Protein AF-A0A165H8V0-F1 (afdb_monomer_lite)

Secondary structure (DSSP, 8-state):
--------------HHHHHHHHHHHT-HHHHHHHHHHHHHH--TTTHHHHHTSHHHHH-HHHHHHHHHHHHHH--SHHHHHHHHHHHHHHTTT--TTHHHHHHHHHHHHHHTTSS------------

Structure (mmCIF, N/CA/C/O backbone):
data_AF-A0A165H8V0-F1
#
_entry.id   AF-A0A165H8V0-F1
#
loop_
_atom_site.group_PDB
_atom_site.id
_atom_site.type_symbol
_atom_site.label_atom_id
_atom_site.label_alt_id
_atom_site.label_comp_id
_atom_site.label_asym_id
_atom_site.label_entity_id
_atom_site.label_seq_id
_atom_site.pdbx_PDB_ins_code
_atom_site.Cartn_x
_atom_site.Cartn_y
_atom_site.Cartn_z
_atom_site.occupancy
_atom_site.B_iso_or_equiv
_atom_site.auth_seq_id
_atom_site.auth_comp_id
_atom_site.auth_asym_id
_atom_site.auth_atom_id
_atom_site.pdbx_PDB_model_num
ATOM 1 N N . MET A 1 1 ? 4.768 -32.114 42.142 1.00 37.78 1 MET A N 1
ATOM 2 C CA . MET A 1 1 ? 5.353 -32.373 40.809 1.00 37.78 1 MET A CA 1
ATOM 3 C C . MET A 1 1 ? 4.819 -31.286 39.890 1.00 37.78 1 MET A C 1
ATOM 5 O O . MET A 1 1 ? 3.611 -31.202 39.736 1.00 37.78 1 MET A O 1
ATOM 9 N N . HIS A 1 2 ? 5.678 -30.368 39.440 1.00 45.75 2 HIS A N 1
ATOM 10 C CA . HIS A 1 2 ? 5.285 -29.205 38.638 1.00 45.75 2 HIS A CA 1
ATOM 11 C C . HIS A 1 2 ? 4.976 -29.635 37.199 1.00 45.75 2 HIS A C 1
ATOM 13 O O . HIS A 1 2 ? 5.872 -30.101 36.500 1.00 45.75 2 HIS A O 1
ATOM 19 N N . GLU A 1 3 ? 3.730 -29.467 36.752 1.00 48.88 3 GLU A N 1
ATOM 20 C CA . GLU A 1 3 ? 3.404 -29.537 35.327 1.00 48.88 3 GLU A CA 1
ATOM 21 C C . GLU A 1 3 ? 3.898 -28.262 34.632 1.00 48.88 3 GLU A C 1
ATOM 23 O O . GLU A 1 3 ? 3.448 -27.152 34.917 1.00 48.88 3 GLU A O 1
ATOM 28 N N . GLY A 1 4 ? 4.877 -28.422 33.741 1.00 53.31 4 GLY A N 1
ATOM 29 C CA . GLY A 1 4 ? 5.404 -27.348 32.908 1.00 53.31 4 GLY A CA 1
ATOM 30 C C . GLY A 1 4 ? 4.411 -26.964 31.812 1.00 53.31 4 GLY A C 1
ATOM 31 O O . GLY A 1 4 ? 4.075 -27.779 30.954 1.00 53.31 4 GLY A O 1
ATOM 32 N N . CYS A 1 5 ? 3.972 -25.706 31.821 1.00 53.56 5 CYS A N 1
ATOM 33 C CA . CYS A 1 5 ? 3.183 -25.107 30.749 1.00 53.56 5 CYS A CA 1
ATOM 34 C C . CYS A 1 5 ? 3.993 -25.145 29.441 1.00 53.56 5 CYS A C 1
ATOM 36 O O . CYS A 1 5 ? 5.051 -24.521 29.334 1.00 53.56 5 CYS A O 1
ATOM 38 N N . LYS A 1 6 ? 3.528 -25.916 28.450 1.00 64.50 6 LYS A N 1
ATOM 39 C CA . LYS A 1 6 ? 4.166 -25.975 27.129 1.00 64.50 6 LYS A CA 1
ATOM 40 C C . LYS A 1 6 ? 4.072 -24.597 26.457 1.00 64.50 6 LYS A C 1
ATOM 42 O O . LYS A 1 6 ? 3.014 -23.972 26.533 1.00 64.50 6 LYS A O 1
ATOM 47 N N . PRO A 1 7 ? 5.127 -24.120 25.774 1.00 63.00 7 PRO A N 1
ATOM 48 C CA . PRO A 1 7 ? 5.098 -22.820 25.117 1.00 63.00 7 PRO A CA 1
ATOM 49 C C . PRO A 1 7 ? 4.000 -22.799 24.049 1.00 63.00 7 PRO A C 1
ATOM 51 O O . PRO A 1 7 ? 4.010 -23.588 23.102 1.00 63.00 7 PRO A O 1
ATOM 54 N N . HIS A 1 8 ? 3.034 -21.898 24.223 1.00 66.69 8 HIS A N 1
ATOM 55 C CA . HIS A 1 8 ? 1.953 -21.690 23.273 1.00 66.69 8 HIS A CA 1
ATOM 56 C C . HIS A 1 8 ? 2.543 -21.092 21.992 1.00 66.69 8 HIS A C 1
ATOM 58 O O . HIS A 1 8 ? 2.986 -19.943 21.980 1.00 66.69 8 HIS A O 1
ATOM 64 N N . LYS A 1 9 ? 2.568 -21.869 20.903 1.00 64.44 9 LYS A N 1
ATOM 65 C CA . LYS A 1 9 ? 2.977 -21.380 19.583 1.00 64.44 9 LYS A CA 1
ATOM 66 C C . LYS A 1 9 ? 2.003 -20.273 19.183 1.00 64.44 9 LYS A C 1
ATOM 68 O O . LYS A 1 9 ? 0.834 -20.540 18.912 1.00 64.44 9 LYS A O 1
ATOM 73 N N . THR A 1 10 ? 2.446 -19.021 19.226 1.00 62.50 10 THR A N 1
ATOM 74 C CA . THR A 1 10 ? 1.620 -17.889 18.811 1.00 62.50 10 THR A CA 1
ATOM 75 C C . THR A 1 10 ? 1.360 -18.022 17.315 1.00 62.50 10 THR A C 1
ATOM 77 O O . THR A 1 10 ? 2.282 -18.061 16.502 1.00 62.50 10 THR A O 1
ATOM 80 N N . VAL A 1 11 ? 0.090 -18.163 16.938 1.00 63.91 11 VAL A N 1
ATOM 81 C CA . VAL A 1 11 ? -0.310 -18.099 15.533 1.00 63.91 11 VAL A CA 1
ATOM 82 C C . VAL A 1 11 ? -0.149 -16.640 15.121 1.00 63.91 11 VAL A C 1
ATOM 84 O O . VAL A 1 11 ? -0.949 -15.790 15.513 1.00 63.91 11 VAL A O 1
ATOM 87 N N . SER A 1 12 ? 0.926 -16.319 14.401 1.00 70.88 12 SER A N 1
ATOM 88 C CA . SER A 1 12 ? 1.122 -14.969 13.885 1.00 70.88 12 SER A CA 1
ATOM 89 C C . SER A 1 12 ? 0.065 -14.700 12.817 1.00 70.88 12 SER A C 1
ATOM 91 O O . SER A 1 12 ? 0.032 -15.318 11.754 1.00 70.88 12 SER A O 1
ATOM 93 N N . CYS A 1 13 ? -0.853 -13.787 13.116 1.00 80.88 13 CYS A N 1
ATOM 94 C CA . CYS A 1 13 ? -1.774 -13.284 12.110 1.00 80.88 13 CYS A CA 1
ATOM 95 C C . CYS A 1 13 ? -1.004 -12.396 11.123 1.00 80.88 13 CYS A C 1
ATOM 97 O O . CYS A 1 13 ? -0.100 -11.662 11.525 1.00 80.88 13 CYS A O 1
ATOM 99 N N . SER A 1 14 ? -1.363 -12.440 9.835 1.00 90.88 14 SER A N 1
ATOM 100 C CA . SER A 1 14 ? -0.723 -11.564 8.847 1.00 90.88 14 SER A CA 1
ATOM 101 C C . SER A 1 14 ? -1.003 -10.081 9.165 1.00 90.88 14 SER A C 1
ATOM 103 O O . SER A 1 14 ? -2.101 -9.763 9.642 1.00 90.88 14 SER A O 1
ATOM 105 N N . PRO A 1 15 ? -0.074 -9.153 8.863 1.00 94.25 15 PRO A N 1
ATOM 106 C CA . PRO A 1 15 ? -0.290 -7.717 9.055 1.00 94.25 15 PRO A CA 1
ATOM 107 C C . PRO A 1 15 ? -1.540 -7.208 8.333 1.00 94.25 15 PRO A C 1
ATOM 109 O O . PRO A 1 15 ? -2.314 -6.441 8.897 1.00 94.25 15 PRO A O 1
ATOM 112 N N . LYS A 1 16 ? -1.797 -7.713 7.119 1.00 95.25 16 LYS A N 1
ATOM 113 C CA . LYS A 1 16 ? -2.997 -7.393 6.337 1.00 95.25 16 LYS A CA 1
ATOM 114 C C . LYS A 1 16 ? -4.269 -7.826 7.068 1.00 95.25 16 LYS A C 1
ATOM 116 O O . LYS A 1 16 ? -5.220 -7.057 7.154 1.00 95.25 16 LYS A O 1
ATOM 121 N N . SER A 1 17 ? -4.287 -9.024 7.658 1.00 95.31 17 SER A N 1
ATOM 122 C CA . SER A 1 17 ? -5.423 -9.497 8.464 1.00 95.31 17 SER A CA 1
ATOM 123 C C . SER A 1 17 ? -5.674 -8.604 9.682 1.00 95.31 17 SER A C 1
ATOM 125 O O . SER A 1 17 ? -6.826 -8.288 9.972 1.00 95.31 17 SER A O 1
ATOM 127 N N . MET A 1 18 ? -4.612 -8.169 10.369 1.00 96.19 18 MET A N 1
ATOM 128 C CA . MET A 1 18 ? -4.727 -7.259 11.515 1.00 96.19 18 MET A CA 1
ATOM 129 C C . MET A 1 18 ? -5.195 -5.863 11.099 1.00 96.19 18 MET A C 1
ATOM 131 O O . MET A 1 18 ? -6.042 -5.294 11.779 1.00 96.19 18 MET A O 1
ATOM 135 N N . TYR A 1 19 ? -4.732 -5.346 9.958 1.00 97.38 19 TYR A N 1
ATOM 136 C CA . TYR A 1 19 ? -5.196 -4.067 9.415 1.00 97.38 19 TYR A CA 1
ATOM 137 C C . TYR A 1 19 ? -6.694 -4.112 9.085 1.00 97.38 19 TYR A C 1
ATOM 139 O O . TYR A 1 19 ? -7.449 -3.244 9.513 1.00 97.38 19 TYR A O 1
ATOM 147 N N . ARG A 1 20 ? -7.159 -5.175 8.407 1.00 96.81 20 ARG A N 1
ATOM 148 C CA . ARG A 1 20 ? -8.591 -5.385 8.110 1.00 96.81 20 ARG A CA 1
ATOM 149 C C . ARG A 1 20 ? -9.440 -5.436 9.373 1.00 96.81 20 ARG A C 1
ATOM 151 O O . ARG A 1 20 ? -10.534 -4.878 9.401 1.00 96.81 20 ARG A O 1
ATOM 158 N N . LEU A 1 21 ? -8.956 -6.152 10.390 1.00 96.50 21 LEU A N 1
ATOM 159 C CA . LEU A 1 21 ? -9.625 -6.255 11.682 1.00 96.50 21 LEU A CA 1
ATOM 160 C C . LEU A 1 21 ? -9.730 -4.872 12.329 1.00 96.50 21 LEU A C 1
ATOM 162 O O . LEU A 1 21 ? -10.818 -4.452 12.709 1.00 96.50 21 LEU A O 1
ATOM 166 N N . ALA A 1 22 ? -8.613 -4.157 12.409 1.00 97.19 22 ALA A N 1
ATOM 167 C CA . ALA A 1 22 ? -8.555 -2.851 13.034 1.00 97.19 22 ALA A CA 1
ATOM 168 C C . ALA A 1 22 ? -9.462 -1.830 12.341 1.00 97.19 22 ALA A C 1
ATOM 170 O O . ALA A 1 22 ? -10.199 -1.126 13.023 1.00 97.19 22 ALA A O 1
ATOM 171 N N . GLU A 1 23 ? -9.478 -1.811 11.006 1.00 96.62 23 GLU A N 1
ATOM 172 C CA . GLU A 1 23 ? -10.370 -0.948 10.228 1.00 96.62 23 GLU A CA 1
ATOM 173 C C . GLU A 1 23 ? -11.843 -1.273 10.493 1.00 96.62 23 GLU A C 1
ATOM 175 O O . GLU A 1 23 ? -12.646 -0.380 10.746 1.00 96.62 23 GLU A O 1
ATOM 180 N N . LYS A 1 24 ? -12.200 -2.563 10.509 1.00 96.81 24 LYS A N 1
ATOM 181 C CA . LYS A 1 24 ? -13.585 -3.003 10.723 1.00 96.81 24 LYS A CA 1
ATOM 182 C C . LYS A 1 24 ? -14.129 -2.623 12.104 1.00 96.81 24 LYS A C 1
ATOM 184 O O . LYS A 1 24 ? -15.328 -2.394 12.231 1.00 96.81 24 LYS A O 1
ATOM 189 N N . TYR A 1 25 ? -13.273 -2.596 13.123 1.00 97.62 25 TYR A N 1
ATOM 190 C CA . TYR A 1 25 ? -13.662 -2.331 14.512 1.00 97.62 25 TYR A CA 1
ATOM 191 C C . TYR A 1 25 ? -13.237 -0.944 15.021 1.00 97.62 25 TYR A C 1
ATOM 193 O O . TYR A 1 25 ? -13.416 -0.657 16.201 1.00 97.62 25 TYR A O 1
ATOM 201 N N . GLY A 1 26 ? -12.679 -0.080 14.165 1.00 96.44 26 GLY A N 1
ATOM 202 C CA . GLY A 1 26 ? -12.249 1.268 14.554 1.00 96.44 26 GLY A CA 1
ATOM 203 C C . GLY A 1 26 ? -11.073 1.300 15.540 1.00 96.44 26 GLY A C 1
ATOM 204 O O . GLY A 1 26 ? -10.946 2.235 16.327 1.00 96.44 26 GLY A O 1
ATOM 205 N N . LEU A 1 27 ? -10.205 0.285 15.527 1.00 97.88 27 LEU A N 1
ATOM 206 C CA . LEU A 1 27 ? -9.070 0.161 16.449 1.00 97.88 27 LEU A CA 1
ATOM 207 C C . LEU A 1 27 ? -7.850 0.922 15.911 1.00 97.88 27 LEU A C 1
ATOM 209 O O . LEU A 1 27 ? -6.945 0.328 15.325 1.00 97.88 27 LEU A O 1
ATOM 213 N N . ALA A 1 28 ? -7.822 2.242 16.102 1.00 97.12 28 ALA A N 1
ATOM 214 C CA . ALA A 1 28 ? -6.825 3.129 15.492 1.00 97.12 28 ALA A CA 1
ATOM 215 C C . ALA A 1 28 ? -5.363 2.729 15.777 1.00 97.12 28 ALA A C 1
ATOM 217 O O . ALA A 1 28 ? -4.550 2.672 14.854 1.00 97.12 28 ALA A O 1
ATOM 218 N N . GLU A 1 29 ? -5.027 2.392 17.024 1.00 97.31 29 GLU A N 1
ATOM 219 C CA . GLU A 1 29 ? -3.659 1.998 17.397 1.00 97.31 29 GLU A CA 1
ATOM 220 C C . GLU A 1 29 ? -3.225 0.700 16.706 1.00 97.31 29 GLU A C 1
ATOM 222 O O . GLU A 1 29 ? -2.129 0.616 16.149 1.00 97.31 29 GLU A O 1
ATOM 227 N N . LEU A 1 30 ? -4.112 -0.300 16.673 1.00 96.56 30 LEU A N 1
ATOM 228 C CA . LEU A 1 30 ? -3.845 -1.568 15.997 1.00 96.56 30 LEU A CA 1
ATOM 229 C C . LEU A 1 30 ? -3.714 -1.372 14.484 1.00 96.56 30 LEU A C 1
ATOM 231 O O . LEU A 1 30 ? -2.852 -1.987 13.858 1.00 96.56 30 LEU A O 1
ATOM 235 N N . LYS A 1 31 ? -4.542 -0.497 13.904 1.00 97.38 31 LYS A N 1
ATOM 236 C CA . LYS A 1 31 ? -4.489 -0.148 12.483 1.00 97.38 31 LYS A CA 1
ATOM 237 C C . LYS A 1 31 ? -3.127 0.442 12.130 1.00 97.38 31 LYS A C 1
ATOM 239 O O . LYS A 1 31 ? -2.496 -0.022 11.183 1.00 97.38 31 LYS A O 1
ATOM 244 N N . GLN A 1 32 ? -2.642 1.392 12.929 1.00 97.56 32 GLN A N 1
ATOM 245 C CA . GLN A 1 32 ? -1.327 2.005 12.741 1.00 97.56 32 GLN A CA 1
ATOM 246 C C . GLN A 1 32 ? -0.184 1.003 12.942 1.00 97.56 32 GLN A C 1
ATOM 248 O O . GLN A 1 32 ? 0.746 0.961 12.138 1.00 97.56 32 GLN A O 1
ATOM 253 N N . LEU A 1 33 ? -0.261 0.131 13.953 1.00 97.06 33 LEU A N 1
ATOM 254 C CA . LEU A 1 33 ? 0.744 -0.917 14.156 1.00 97.06 33 LEU A CA 1
ATOM 255 C C . LEU A 1 33 ? 0.800 -1.888 12.967 1.00 97.06 33 LEU A C 1
ATOM 257 O O . LEU A 1 33 ? 1.884 -2.249 12.502 1.00 97.06 33 LEU A O 1
ATOM 261 N N . ALA A 1 34 ? -0.362 -2.286 12.448 1.00 96.94 34 ALA A N 1
ATOM 262 C CA . ALA A 1 34 ? -0.460 -3.146 11.278 1.00 96.94 34 ALA A CA 1
ATOM 263 C C . ALA A 1 34 ? 0.072 -2.452 10.015 1.00 96.94 34 ALA A C 1
ATOM 265 O O . ALA A 1 34 ? 0.835 -3.065 9.270 1.00 96.94 34 ALA A O 1
ATOM 266 N N . LEU A 1 35 ? -0.258 -1.174 9.809 1.00 97.12 35 LEU A N 1
ATOM 267 C CA . LEU A 1 35 ? 0.234 -0.368 8.689 1.00 97.12 35 LEU A CA 1
ATOM 268 C C . LEU A 1 35 ? 1.761 -0.229 8.712 1.00 97.12 35 LEU A C 1
ATOM 270 O O . LEU A 1 35 ? 2.420 -0.433 7.695 1.00 97.12 35 LEU A O 1
ATOM 274 N N . ASN A 1 36 ? 2.335 0.045 9.884 1.00 97.06 36 ASN A N 1
ATOM 275 C CA . ASN A 1 36 ? 3.784 0.120 10.067 1.00 97.06 36 ASN A CA 1
ATOM 276 C C . ASN A 1 36 ? 4.468 -1.216 9.760 1.00 97.06 36 ASN A C 1
ATOM 278 O O . ASN A 1 36 ? 5.543 -1.240 9.163 1.00 97.06 36 ASN A O 1
ATOM 282 N N . ASN A 1 37 ? 3.835 -2.332 10.124 1.00 96.00 37 ASN A N 1
ATOM 283 C CA . ASN A 1 37 ? 4.352 -3.659 9.814 1.00 96.00 37 ASN A CA 1
ATOM 284 C C . ASN A 1 37 ? 4.265 -3.968 8.307 1.00 96.00 37 ASN A C 1
ATOM 286 O O . ASN A 1 37 ? 5.238 -4.448 7.736 1.00 96.00 37 ASN A O 1
ATOM 290 N N . ILE A 1 38 ? 3.158 -3.610 7.639 1.00 96.19 38 ILE A N 1
ATOM 291 C CA . ILE A 1 38 ? 3.036 -3.690 6.170 1.00 96.19 38 ILE A CA 1
ATOM 292 C C . ILE A 1 38 ? 4.171 -2.897 5.512 1.00 96.19 38 ILE A C 1
ATOM 294 O O . ILE A 1 38 ? 4.910 -3.445 4.698 1.00 96.19 38 ILE A O 1
ATOM 298 N N . ARG A 1 39 ? 4.385 -1.646 5.938 1.00 95.50 39 ARG A N 1
ATOM 299 C CA . ARG A 1 39 ? 5.467 -0.784 5.443 1.00 95.50 39 ARG A CA 1
ATOM 300 C C . ARG A 1 39 ? 6.848 -1.417 5.597 1.00 95.50 39 ARG A C 1
ATOM 302 O O . ARG A 1 39 ? 7.654 -1.333 4.678 1.00 95.50 39 ARG A O 1
ATOM 309 N N . ALA A 1 40 ? 7.128 -2.024 6.749 1.00 95.12 40 ALA A N 1
ATOM 310 C CA . ALA A 1 40 ? 8.417 -2.650 7.036 1.00 95.12 40 ALA A CA 1
ATOM 311 C C . ALA A 1 40 ? 8.700 -3.880 6.154 1.00 95.12 40 ALA A C 1
ATOM 313 O O . ALA A 1 40 ? 9.857 -4.261 5.997 1.00 95.12 40 ALA A O 1
ATOM 314 N N . GLN A 1 41 ? 7.658 -4.491 5.584 1.00 94.25 41 GLN A N 1
ATOM 315 C CA . GLN A 1 41 ? 7.766 -5.644 4.691 1.00 94.25 41 GLN A CA 1
ATOM 316 C C . GLN A 1 41 ? 7.814 -5.259 3.205 1.00 94.25 41 GLN A C 1
ATOM 318 O O . GLN A 1 41 ? 8.023 -6.137 2.367 1.00 94.25 41 GLN A O 1
ATOM 323 N N . LEU A 1 42 ? 7.640 -3.979 2.854 1.00 93.44 42 LEU A N 1
ATOM 324 C CA . LEU A 1 42 ? 7.760 -3.525 1.470 1.00 93.44 42 LEU A CA 1
ATOM 325 C C . LEU A 1 42 ? 9.214 -3.569 0.999 1.00 93.44 42 LEU A C 1
ATOM 327 O O . LEU A 1 42 ? 10.134 -3.101 1.672 1.00 93.44 42 LEU A O 1
ATOM 331 N N . CYS A 1 43 ? 9.410 -4.106 -0.198 1.00 90.44 43 CYS A N 1
ATOM 332 C CA . CYS A 1 43 ? 10.691 -4.179 -0.870 1.00 90.44 43 CYS A CA 1
ATOM 333 C C . CYS A 1 43 ? 10.528 -4.027 -2.386 1.00 90.44 43 CYS A C 1
ATOM 335 O O . CYS A 1 43 ? 9.445 -4.124 -2.959 1.00 90.44 43 CYS A O 1
ATOM 337 N N . VAL A 1 44 ? 11.651 -3.809 -3.060 1.00 86.00 44 VAL A N 1
ATOM 338 C CA . VAL A 1 44 ? 11.721 -3.622 -4.516 1.00 86.00 44 VAL A CA 1
ATOM 339 C C . VAL A 1 44 ? 11.141 -4.828 -5.276 1.00 86.00 44 VAL A C 1
ATOM 341 O O . VAL A 1 44 ? 10.587 -4.672 -6.359 1.00 86.00 44 VAL A O 1
ATOM 344 N N . GLN A 1 45 ? 11.237 -6.031 -4.703 1.00 85.81 45 GLN A N 1
ATOM 345 C CA . GLN A 1 45 ? 10.782 -7.272 -5.329 1.00 85.81 45 GLN A CA 1
ATOM 346 C C . GLN A 1 45 ? 9.273 -7.506 -5.188 1.00 85.81 45 GLN A C 1
ATOM 348 O O . GLN A 1 45 ? 8.691 -8.158 -6.052 1.00 85.81 45 GLN A O 1
ATOM 353 N N . ASN A 1 46 ? 8.637 -7.003 -4.122 1.00 88.75 46 ASN A N 1
ATOM 354 C CA . ASN A 1 46 ? 7.211 -7.236 -3.868 1.00 88.75 46 ASN A CA 1
ATOM 355 C C . ASN A 1 46 ? 6.321 -6.030 -4.185 1.00 88.75 46 ASN A C 1
ATOM 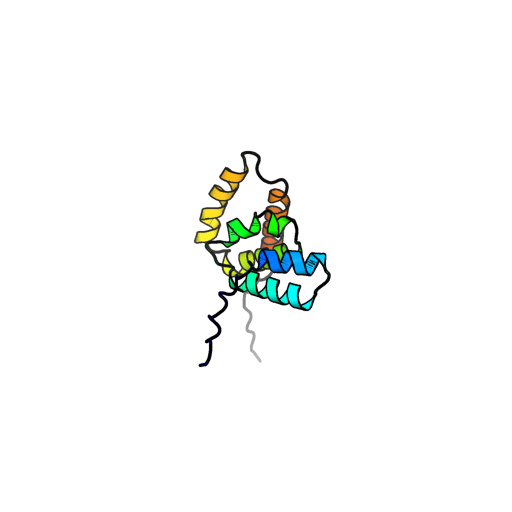357 O O . ASN A 1 46 ? 5.125 -6.222 -4.377 1.00 88.75 46 ASN A O 1
ATOM 361 N N . ILE A 1 47 ? 6.875 -4.820 -4.310 1.00 90.06 47 ILE A N 1
ATOM 362 C CA . ILE A 1 47 ? 6.080 -3.591 -4.419 1.00 90.06 47 ILE A CA 1
ATOM 363 C C . ILE A 1 47 ? 5.074 -3.594 -5.573 1.00 90.06 47 ILE A C 1
ATOM 365 O O . ILE A 1 47 ? 3.963 -3.111 -5.403 1.00 90.06 47 ILE A O 1
ATOM 369 N N . LEU A 1 48 ? 5.427 -4.157 -6.733 1.00 85.69 48 LEU A N 1
ATOM 370 C CA . LEU A 1 48 ? 4.496 -4.243 -7.861 1.00 85.69 48 LEU A CA 1
ATOM 371 C C . LEU A 1 48 ? 3.335 -5.195 -7.544 1.00 85.69 48 LEU A C 1
ATOM 373 O O . LEU A 1 48 ? 2.188 -4.871 -7.821 1.00 85.69 48 LEU A O 1
ATOM 377 N N . VAL A 1 49 ? 3.610 -6.339 -6.912 1.00 86.75 49 VAL A N 1
ATOM 378 C CA . VAL A 1 49 ? 2.561 -7.286 -6.494 1.00 86.75 49 VAL A CA 1
ATOM 379 C C . VAL A 1 49 ? 1.643 -6.654 -5.448 1.00 86.75 49 VAL A C 1
ATOM 381 O O . VAL A 1 49 ? 0.432 -6.836 -5.516 1.00 86.75 49 VAL A O 1
ATOM 384 N N . GLU A 1 50 ? 2.216 -5.921 -4.493 1.00 90.88 50 GLU A N 1
ATOM 385 C CA . GLU A 1 50 ? 1.469 -5.246 -3.429 1.00 90.88 50 GLU A CA 1
ATOM 386 C C . GLU A 1 50 ? 0.580 -4.127 -3.992 1.00 90.88 50 GLU A C 1
ATOM 388 O O . GLU A 1 50 ? -0.632 -4.172 -3.787 1.00 90.88 50 GLU A O 1
ATOM 393 N N . LEU A 1 51 ? 1.135 -3.226 -4.818 1.00 88.00 51 LEU A N 1
ATOM 394 C CA . LEU A 1 51 ? 0.411 -2.105 -5.439 1.00 88.00 51 LEU A CA 1
ATOM 395 C C . LEU A 1 51 ? -0.836 -2.539 -6.210 1.00 88.00 51 LEU A C 1
ATOM 397 O O . LEU A 1 51 ? -1.860 -1.859 -6.180 1.00 88.00 51 LEU A O 1
ATOM 401 N N . PHE A 1 52 ? -0.743 -3.665 -6.916 1.00 83.50 52 PHE A N 1
ATOM 402 C CA . PHE A 1 52 ? -1.838 -4.207 -7.719 1.00 83.50 52 PHE A CA 1
ATOM 403 C C . PHE A 1 52 ? -2.667 -5.260 -6.971 1.00 83.50 52 PHE A C 1
ATOM 405 O O . PHE A 1 52 ? -3.483 -5.951 -7.578 1.00 83.50 52 PHE A O 1
ATOM 412 N N . SER A 1 53 ? -2.480 -5.409 -5.660 1.00 87.06 53 SER A N 1
ATOM 413 C CA . SER A 1 53 ? -3.224 -6.386 -4.872 1.00 87.06 53 SER A CA 1
ATOM 414 C C . SER A 1 53 ? -4.662 -5.939 -4.587 1.00 87.06 53 SER A C 1
ATOM 416 O O . SER A 1 53 ? -4.957 -4.760 -4.381 1.00 87.06 53 SER A O 1
ATOM 418 N N . ASP A 1 54 ? -5.564 -6.915 -4.443 1.00 86.81 54 ASP A N 1
ATOM 419 C CA . ASP A 1 54 ? -6.938 -6.697 -3.962 1.00 86.81 54 ASP A CA 1
ATOM 420 C C . ASP A 1 54 ? -7.011 -6.052 -2.572 1.00 86.81 54 ASP A C 1
ATOM 422 O O . ASP A 1 54 ? -8.061 -5.556 -2.161 1.00 86.81 54 ASP A O 1
ATOM 426 N N . PHE A 1 55 ? -5.932 -6.143 -1.796 1.00 90.69 55 PHE A N 1
ATOM 427 C CA . PHE A 1 55 ? -5.863 -5.548 -0.474 1.00 90.69 55 PHE A CA 1
ATOM 428 C C . PHE A 1 55 ? -5.661 -4.038 -0.587 1.00 90.69 55 PHE A C 1
ATOM 430 O O . PHE A 1 55 ? -6.464 -3.276 -0.055 1.00 90.69 55 PHE A O 1
ATOM 437 N N . THR A 1 56 ? -4.640 -3.618 -1.326 1.00 90.31 56 THR A N 1
ATOM 438 C CA . THR A 1 56 ? -4.295 -2.209 -1.550 1.00 90.31 56 THR A CA 1
ATOM 439 C C . THR A 1 56 ? -5.443 -1.440 -2.185 1.00 90.31 56 THR A C 1
ATOM 441 O O . THR A 1 56 ? -5.764 -0.328 -1.773 1.00 90.31 56 THR A O 1
ATOM 444 N N . SER A 1 57 ? -6.133 -2.090 -3.115 1.00 86.31 57 SER A N 1
ATOM 445 C CA . SER A 1 57 ? -7.278 -1.548 -3.837 1.00 86.31 57 SER A CA 1
ATOM 446 C C . SER A 1 57 ? -8.456 -1.170 -2.910 1.00 86.31 57 SER A C 1
ATOM 448 O O . SER A 1 57 ? -9.177 -0.202 -3.137 1.00 86.31 57 SER A O 1
ATOM 450 N N . ARG A 1 58 ? -8.602 -1.858 -1.768 1.00 89.38 58 ARG A N 1
ATOM 451 C CA . ARG A 1 58 ? -9.658 -1.597 -0.770 1.00 89.38 58 ARG A CA 1
ATOM 452 C C . ARG A 1 58 ? -9.282 -0.567 0.290 1.00 89.38 58 ARG A C 1
ATOM 454 O O . ARG A 1 58 ? -10.172 -0.075 0.982 1.00 89.38 58 ARG A O 1
ATOM 461 N N . TYR A 1 59 ? -7.995 -0.284 0.473 1.00 93.25 59 TYR A N 1
ATOM 462 C CA . TYR A 1 59 ? -7.497 0.510 1.594 1.00 93.25 59 TYR A CA 1
ATOM 463 C C . TYR A 1 59 ? -6.626 1.658 1.091 1.00 93.25 59 TYR A C 1
ATOM 465 O O . TYR A 1 59 ? -5.420 1.514 0.907 1.00 93.25 59 TYR A O 1
ATOM 473 N N . LEU A 1 60 ? -7.240 2.833 0.927 1.00 90.38 60 LEU A N 1
ATOM 474 C CA . LEU A 1 60 ? -6.587 4.010 0.345 1.00 90.38 60 LEU A CA 1
ATOM 475 C C . LEU A 1 60 ? -5.300 4.427 1.078 1.00 90.38 60 LEU A C 1
ATOM 477 O O . LEU A 1 60 ? -4.332 4.825 0.439 1.00 90.38 60 LEU A O 1
ATOM 481 N N . GLU A 1 61 ? -5.264 4.317 2.406 1.00 94.50 61 GLU A N 1
ATOM 482 C CA . GLU A 1 61 ? -4.068 4.636 3.202 1.00 94.50 61 GLU A CA 1
ATOM 483 C C . GLU A 1 61 ? -2.901 3.678 2.895 1.00 94.50 61 GLU A C 1
ATOM 485 O O . GLU A 1 61 ? -1.750 4.105 2.817 1.00 94.50 61 GLU A O 1
ATOM 490 N N . VAL A 1 62 ? -3.195 2.395 2.653 1.00 95.06 62 VAL A N 1
ATOM 491 C CA . VAL A 1 62 ? -2.198 1.406 2.212 1.00 95.06 62 VAL A CA 1
ATOM 492 C C . VAL A 1 62 ? -1.718 1.746 0.803 1.00 95.06 62 VAL A C 1
ATOM 494 O O . VAL A 1 62 ? -0.514 1.796 0.568 1.00 95.06 62 VAL A O 1
ATOM 497 N N . HIS A 1 63 ? -2.641 2.063 -0.109 1.00 92.12 63 HIS A N 1
ATOM 498 C CA . HIS A 1 63 ? -2.308 2.476 -1.473 1.00 92.12 63 HIS A CA 1
ATOM 499 C C . HIS A 1 63 ? -1.381 3.692 -1.506 1.00 92.12 63 HIS A C 1
ATOM 501 O O . HIS A 1 63 ? -0.347 3.664 -2.170 1.00 92.12 63 HIS A O 1
ATOM 507 N N . GLN A 1 64 ? -1.691 4.738 -0.737 1.00 91.75 64 GLN A N 1
ATOM 508 C CA . GLN A 1 64 ? -0.829 5.915 -0.629 1.00 91.75 64 GLN A CA 1
ATOM 509 C C . GLN A 1 64 ? 0.564 5.546 -0.123 1.00 91.75 64 GLN A C 1
ATOM 511 O O . GLN A 1 64 ? 1.553 6.003 -0.688 1.00 91.75 64 GLN A O 1
ATOM 516 N N . LEU A 1 65 ? 0.651 4.697 0.904 1.00 94.56 65 LEU A N 1
ATOM 517 C CA . LEU A 1 65 ? 1.914 4.246 1.478 1.00 94.56 65 LEU A CA 1
ATOM 518 C C . LEU A 1 65 ? 2.773 3.455 0.477 1.00 94.56 65 LEU A C 1
ATOM 520 O O . LEU A 1 65 ? 3.989 3.661 0.414 1.00 94.56 65 LEU A O 1
ATOM 524 N N . GLU A 1 66 ? 2.155 2.577 -0.308 1.00 93.00 66 GLU A N 1
ATOM 525 C CA . GLU A 1 66 ? 2.829 1.771 -1.327 1.00 93.00 66 GLU A CA 1
ATOM 526 C C . GLU A 1 66 ? 3.268 2.616 -2.528 1.00 93.00 66 GLU A C 1
ATOM 528 O O . GLU A 1 66 ? 4.420 2.511 -2.955 1.00 93.00 66 GLU A O 1
ATOM 533 N N . VAL A 1 67 ? 2.422 3.527 -3.024 1.00 89.25 67 VAL A N 1
ATOM 534 C CA . VAL A 1 67 ? 2.797 4.477 -4.091 1.00 89.25 67 VAL A CA 1
ATOM 535 C C . VAL A 1 67 ? 3.963 5.352 -3.637 1.00 89.25 67 VAL A C 1
ATOM 537 O O . VAL A 1 67 ? 4.928 5.544 -4.379 1.00 89.25 67 VAL A O 1
ATOM 540 N N . ASP A 1 68 ? 3.935 5.826 -2.393 1.00 90.25 68 ASP A N 1
ATOM 541 C CA . ASP A 1 68 ? 5.023 6.602 -1.808 1.00 90.25 68 ASP A CA 1
ATOM 542 C C . ASP A 1 68 ? 6.343 5.830 -1.792 1.00 90.25 68 ASP A C 1
ATOM 544 O O . ASP A 1 68 ? 7.395 6.374 -2.150 1.00 90.25 68 ASP A O 1
ATOM 548 N N . PHE A 1 69 ? 6.296 4.565 -1.370 1.00 90.12 69 PHE A N 1
ATOM 549 C CA . PHE A 1 69 ? 7.452 3.677 -1.356 1.00 90.12 69 PHE A CA 1
ATOM 550 C C . PHE A 1 69 ? 7.981 3.447 -2.776 1.00 90.12 69 PHE A C 1
ATOM 552 O O . PHE A 1 69 ? 9.175 3.637 -3.030 1.00 90.12 69 PHE A O 1
ATOM 559 N N . PHE A 1 70 ? 7.091 3.128 -3.717 1.00 86.50 70 PHE A N 1
ATOM 560 C CA . PHE A 1 70 ? 7.419 2.933 -5.123 1.00 86.50 70 PHE A CA 1
ATOM 561 C C . PHE A 1 70 ? 8.085 4.177 -5.722 1.00 86.50 70 PHE A C 1
ATOM 563 O O . PHE A 1 70 ? 9.190 4.108 -6.258 1.00 86.50 70 PHE A O 1
ATOM 570 N N . CYS A 1 71 ? 7.490 5.355 -5.552 1.00 83.75 71 CYS A N 1
ATOM 571 C CA . CYS A 1 71 ? 8.036 6.596 -6.088 1.00 83.75 71 CYS A CA 1
ATOM 572 C C . CYS A 1 71 ? 9.324 7.060 -5.387 1.00 83.75 71 CYS A C 1
ATOM 574 O O . CYS A 1 71 ? 10.000 7.944 -5.917 1.00 83.75 71 CYS A O 1
ATOM 576 N N . LYS A 1 72 ? 9.644 6.580 -4.177 1.00 83.81 72 LYS A N 1
ATOM 577 C CA . LYS A 1 72 ? 10.887 6.924 -3.456 1.00 83.81 72 LYS A CA 1
ATOM 578 C C . LYS A 1 72 ? 12.028 5.961 -3.771 1.00 83.81 72 LYS A C 1
ATOM 580 O O . LYS A 1 72 ? 13.163 6.408 -3.890 1.00 83.81 72 LYS A O 1
ATOM 585 N N . GLN A 1 73 ? 11.742 4.666 -3.889 1.00 75.44 73 GLN A N 1
ATOM 586 C CA . GLN A 1 73 ? 12.775 3.632 -4.009 1.00 75.44 73 GLN A CA 1
ATOM 587 C C . GLN A 1 73 ? 12.831 2.962 -5.382 1.00 75.44 73 GLN A C 1
ATOM 589 O O . GLN A 1 73 ? 13.869 2.414 -5.735 1.00 75.44 73 GLN A O 1
ATOM 594 N N . CYS A 1 74 ? 11.748 3.000 -6.156 1.00 65.12 74 CYS A N 1
ATOM 595 C CA . CYS A 1 74 ? 11.549 2.122 -7.310 1.00 65.12 74 CYS A CA 1
ATOM 596 C C . CYS A 1 74 ? 11.483 2.850 -8.656 1.00 65.12 74 CYS A C 1
ATOM 598 O O . CYS A 1 74 ? 11.317 2.203 -9.683 1.00 65.12 74 CYS A O 1
ATOM 600 N N . VAL A 1 75 ? 11.738 4.163 -8.706 1.00 66.44 75 VAL A N 1
ATOM 601 C CA . VAL A 1 75 ? 12.108 4.860 -9.960 1.00 66.44 75 VAL A CA 1
ATOM 602 C C . VAL A 1 75 ? 13.563 4.536 -10.326 1.00 66.44 75 VAL A C 1
ATOM 604 O O . VAL A 1 75 ? 14.390 5.400 -10.601 1.00 66.44 75 VAL A O 1
ATOM 607 N N . ARG A 1 76 ? 13.896 3.251 -10.245 1.00 65.19 76 ARG A N 1
ATOM 608 C CA . ARG A 1 76 ? 15.170 2.663 -10.616 1.00 65.19 76 ARG A CA 1
ATOM 609 C C . ARG A 1 76 ? 14.950 1.811 -11.872 1.00 65.19 76 ARG A C 1
ATOM 611 O O . ARG A 1 76 ? 13.845 1.303 -12.080 1.00 65.19 76 ARG A O 1
ATOM 618 N N . PRO A 1 77 ? 15.977 1.638 -12.719 1.00 62.81 77 PRO A N 1
ATOM 619 C CA . PRO A 1 77 ? 15.829 0.942 -13.998 1.00 62.81 77 PRO A CA 1
ATOM 620 C C . PRO A 1 77 ? 15.348 -0.511 -13.863 1.00 62.81 77 PRO A C 1
ATOM 622 O O . PRO A 1 77 ? 14.648 -1.011 -14.735 1.00 62.81 77 PRO A O 1
ATOM 625 N N . ASP A 1 78 ? 15.704 -1.176 -12.762 1.00 65.31 78 ASP A N 1
ATOM 626 C CA . ASP A 1 78 ? 15.374 -2.571 -12.456 1.00 65.31 78 ASP A CA 1
ATOM 627 C C . ASP A 1 78 ? 13.869 -2.799 -12.249 1.00 65.31 78 ASP A C 1
ATOM 629 O O . ASP A 1 78 ? 13.306 -3.732 -12.820 1.00 65.31 78 ASP A O 1
ATOM 633 N N . VA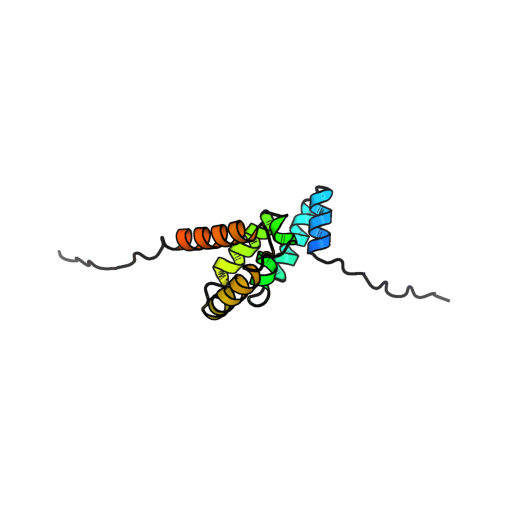L A 1 79 ? 13.193 -1.930 -11.497 1.00 66.38 79 VAL A N 1
ATOM 634 C CA . VAL A 1 79 ? 11.735 -2.035 -11.298 1.00 66.38 79 VAL A CA 1
ATOM 635 C C . VAL A 1 79 ? 10.971 -1.579 -12.532 1.00 66.38 79 VAL A C 1
ATOM 637 O O . VAL A 1 79 ? 9.985 -2.204 -12.922 1.00 66.38 79 VAL A O 1
ATOM 640 N N . MET A 1 80 ? 11.455 -0.526 -13.190 1.00 70.19 80 MET A N 1
ATOM 641 C CA . MET A 1 80 ? 10.844 -0.028 -14.422 1.00 70.19 80 MET A CA 1
ATOM 642 C C . MET A 1 80 ? 10.925 -1.054 -15.560 1.00 70.19 80 MET A C 1
ATOM 644 O O . MET A 1 80 ? 10.015 -1.116 -16.379 1.00 70.19 80 MET A O 1
ATOM 648 N N . ALA A 1 81 ? 11.943 -1.921 -15.578 1.00 72.56 81 ALA A N 1
ATOM 649 C CA . ALA A 1 81 ? 12.038 -3.028 -16.529 1.00 72.56 81 ALA A CA 1
ATOM 650 C C . ALA A 1 81 ? 11.012 -4.153 -16.277 1.00 72.56 81 ALA A C 1
ATOM 652 O O . ALA A 1 81 ? 10.639 -4.863 -17.212 1.00 72.56 81 ALA A O 1
ATOM 653 N N . ALA A 1 82 ? 10.540 -4.327 -15.037 1.00 70.00 82 ALA A N 1
ATOM 654 C CA . ALA A 1 82 ? 9.520 -5.322 -14.691 1.00 70.00 82 ALA A CA 1
ATOM 655 C C . ALA A 1 82 ? 8.085 -4.832 -14.964 1.00 70.00 82 ALA A C 1
ATOM 657 O O . ALA A 1 82 ? 7.172 -5.645 -15.123 1.00 70.00 82 ALA A O 1
ATOM 658 N N . LEU A 1 83 ? 7.893 -3.514 -15.050 1.00 72.75 83 LEU A N 1
ATOM 659 C CA . LEU A 1 83 ? 6.588 -2.871 -15.185 1.00 72.75 83 LEU A CA 1
ATOM 660 C C . LEU A 1 83 ? 5.839 -3.250 -16.482 1.00 72.75 83 LEU A C 1
ATOM 662 O O . LEU A 1 83 ? 4.669 -3.611 -16.369 1.00 72.75 83 LEU A O 1
ATOM 666 N N . PRO A 1 84 ? 6.464 -3.294 -17.681 1.00 72.62 84 PRO A N 1
ATOM 667 C CA . PRO A 1 84 ? 5.787 -3.739 -18.902 1.00 72.62 84 PRO A CA 1
ATOM 668 C C . PRO A 1 84 ? 5.258 -5.170 -18.811 1.00 72.62 84 PRO A C 1
ATOM 670 O O . PRO A 1 84 ? 4.115 -5.419 -19.160 1.00 72.62 84 PRO A O 1
ATOM 673 N N . ARG A 1 85 ? 6.040 -6.104 -18.249 1.00 70.38 85 ARG A N 1
ATOM 674 C CA . ARG A 1 85 ? 5.591 -7.497 -18.064 1.00 70.38 85 ARG A CA 1
ATOM 675 C C . ARG A 1 85 ? 4.410 -7.599 -17.106 1.00 70.38 85 ARG A C 1
ATOM 677 O O . ARG A 1 85 ? 3.520 -8.415 -17.317 1.00 70.38 85 ARG A O 1
ATOM 684 N N . PHE A 1 86 ? 4.404 -6.781 -16.054 1.00 69.06 86 PHE A N 1
ATOM 685 C CA . PHE A 1 86 ? 3.247 -6.673 -15.172 1.00 69.06 86 PHE A CA 1
ATOM 686 C C . PHE A 1 86 ? 2.027 -6.156 -15.939 1.00 69.06 86 PHE A C 1
ATOM 688 O O . PHE A 1 86 ? 0.962 -6.751 -15.830 1.00 69.06 86 PHE A O 1
ATOM 695 N N . LEU A 1 87 ? 2.180 -5.097 -16.741 1.00 69.94 87 LEU A N 1
ATOM 696 C CA . LEU A 1 87 ? 1.103 -4.517 -17.554 1.00 69.94 87 LEU A CA 1
ATOM 697 C C . LEU A 1 87 ? 0.549 -5.487 -18.601 1.00 69.94 87 LEU A C 1
ATOM 699 O O . LEU A 1 87 ? -0.668 -5.599 -18.742 1.00 69.94 87 LEU A O 1
ATOM 703 N N . ASP A 1 88 ? 1.416 -6.234 -19.277 1.00 69.00 88 ASP A N 1
ATOM 704 C CA . ASP A 1 88 ? 1.016 -7.231 -20.270 1.00 69.00 88 ASP A CA 1
ATOM 705 C C . ASP A 1 88 ? 0.199 -8.354 -19.624 1.00 69.00 88 ASP A C 1
ATOM 707 O O . ASP A 1 88 ? -0.868 -8.710 -20.127 1.00 69.00 88 ASP A O 1
ATOM 711 N N . ASN A 1 89 ? 0.623 -8.835 -18.450 1.00 62.28 89 ASN A N 1
ATOM 712 C CA . ASN A 1 89 ? -0.141 -9.804 -17.662 1.00 62.28 89 ASN A CA 1
ATOM 713 C C . ASN A 1 89 ? -1.508 -9.253 -17.197 1.00 62.28 89 ASN A C 1
ATOM 715 O O . ASN A 1 89 ? -2.415 -10.036 -16.920 1.00 62.28 89 ASN A O 1
ATOM 719 N N . MET A 1 90 ? -1.673 -7.926 -17.128 1.00 63.19 90 MET A N 1
ATOM 720 C CA . MET A 1 90 ? -2.927 -7.254 -16.751 1.00 63.19 90 MET A CA 1
ATOM 721 C C . MET A 1 90 ? -3.881 -7.042 -17.942 1.00 63.19 90 MET A C 1
ATOM 723 O O . MET A 1 90 ? -5.098 -7.007 -17.751 1.00 63.19 90 MET A O 1
ATOM 727 N N . SER A 1 91 ? -3.370 -6.984 -19.180 1.00 56.31 91 SER A N 1
ATOM 728 C CA . SER A 1 91 ? -4.170 -6.789 -20.408 1.00 56.31 91 SER A CA 1
ATOM 729 C C . SER A 1 91 ? -5.183 -7.914 -20.705 1.00 56.31 91 SER A C 1
ATOM 731 O O . SER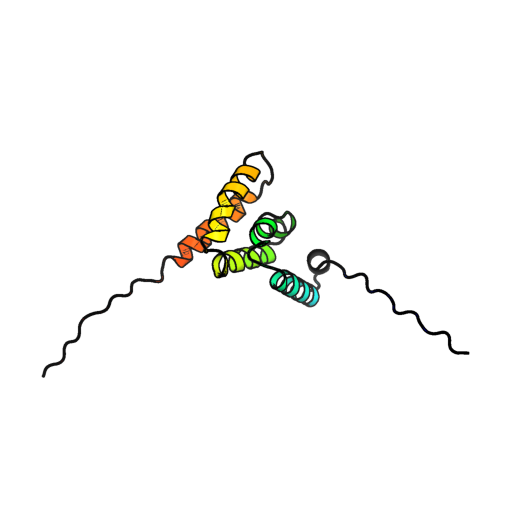 A 1 91 ? -6.109 -7.722 -21.490 1.00 56.31 91 SER A O 1
ATOM 733 N N . GLY A 1 92 ? -5.065 -9.060 -20.022 1.00 59.44 92 GLY A N 1
ATOM 734 C CA . GLY A 1 92 ? -5.984 -10.201 -20.113 1.00 59.44 92 GLY A CA 1
ATOM 735 C C . GLY A 1 92 ? -7.309 -10.064 -19.343 1.00 59.44 92 GLY A C 1
ATOM 736 O O . GLY A 1 92 ? -8.085 -11.016 -19.331 1.00 59.44 92 GLY A O 1
ATOM 737 N N . GLY A 1 93 ? -7.589 -8.917 -18.709 1.00 53.59 93 GLY A N 1
ATOM 738 C CA . GLY A 1 93 ? -8.883 -8.630 -18.063 1.00 53.59 93 GLY A CA 1
ATOM 739 C C . GLY A 1 93 ? -8.915 -8.756 -16.536 1.00 53.59 93 GLY A C 1
ATOM 740 O O . GLY A 1 93 ? -9.993 -8.739 -15.943 1.00 53.59 93 GLY A O 1
ATOM 741 N N . CYS A 1 94 ? -7.763 -8.853 -15.875 1.00 55.44 94 CYS A N 1
ATOM 742 C CA . CYS A 1 94 ? -7.701 -8.994 -14.423 1.00 55.44 94 CYS A CA 1
ATOM 743 C C . CYS A 1 94 ? -7.307 -7.678 -13.749 1.00 55.44 94 CYS A C 1
ATOM 745 O O . CYS A 1 94 ? -6.137 -7.313 -13.773 1.00 55.44 94 CYS A O 1
ATOM 747 N N . LEU A 1 95 ? -8.316 -7.072 -13.102 1.00 55.66 95 LEU A N 1
ATOM 748 C CA . LEU A 1 95 ? -8.323 -6.048 -12.041 1.00 55.66 95 LEU A CA 1
ATOM 749 C C . LEU A 1 95 ? -8.974 -4.717 -12.476 1.00 55.66 95 LEU A C 1
ATOM 751 O O . LEU A 1 95 ? -8.346 -3.907 -13.157 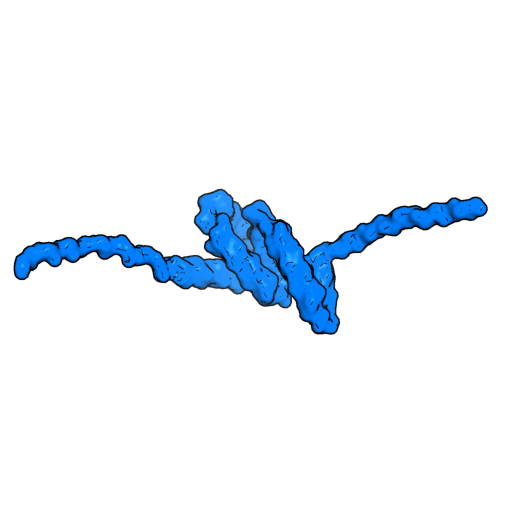1.00 55.66 95 LEU A O 1
ATOM 755 N N . PRO A 1 96 ? -10.207 -4.422 -12.013 1.00 57.34 96 PRO A N 1
ATOM 756 C CA . PRO A 1 96 ? -10.914 -3.177 -12.338 1.00 57.34 96 PRO A CA 1
ATOM 757 C C . PRO A 1 96 ? -10.226 -1.904 -11.810 1.00 57.34 96 PRO A C 1
ATOM 759 O O . PRO A 1 96 ? -10.644 -0.806 -12.151 1.00 57.34 96 PRO A O 1
ATOM 762 N N . GLN A 1 97 ? -9.185 -2.040 -10.984 1.00 61.03 97 GLN A N 1
ATOM 763 C CA . GLN A 1 97 ? -8.552 -0.941 -10.246 1.00 61.03 97 GLN A CA 1
ATOM 764 C C . GLN A 1 97 ? -7.130 -0.616 -10.747 1.00 61.03 97 GLN A C 1
ATOM 766 O O . GLN A 1 97 ? -6.509 0.336 -10.279 1.00 61.03 97 GLN A O 1
ATOM 771 N N . CYS A 1 98 ? -6.606 -1.349 -11.741 1.00 64.81 98 CYS A N 1
ATOM 772 C CA . CYS A 1 98 ? -5.265 -1.110 -12.293 1.00 64.81 98 CYS A CA 1
ATOM 773 C C . CYS A 1 98 ? -5.093 0.284 -12.903 1.00 64.81 98 CYS A C 1
ATOM 775 O O . CYS A 1 98 ? -4.016 0.870 -12.797 1.00 64.81 98 CYS A O 1
ATOM 777 N N . SER A 1 99 ? -6.144 0.828 -13.522 1.00 66.12 99 SER A N 1
ATOM 778 C CA . SER A 1 99 ? -6.118 2.172 -14.105 1.00 66.12 99 SER A CA 1
ATOM 779 C C . SER A 1 99 ? -5.903 3.257 -13.053 1.00 66.12 99 SER A C 1
ATOM 781 O O . SER A 1 99 ? -5.175 4.211 -13.311 1.00 66.12 99 SER A O 1
ATOM 783 N N . GLU A 1 100 ? -6.491 3.108 -11.864 1.00 68.12 100 GLU A N 1
ATOM 784 C CA . GLU A 1 100 ? -6.360 4.082 -10.776 1.00 68.12 100 GLU A CA 1
ATOM 785 C C . GLU A 1 100 ? -4.956 4.055 -10.165 1.00 68.12 100 GLU A C 1
ATOM 787 O O . GLU A 1 100 ? -4.350 5.110 -9.973 1.00 68.12 100 GLU A O 1
ATOM 792 N N . VAL A 1 101 ? -4.398 2.858 -9.951 1.00 70.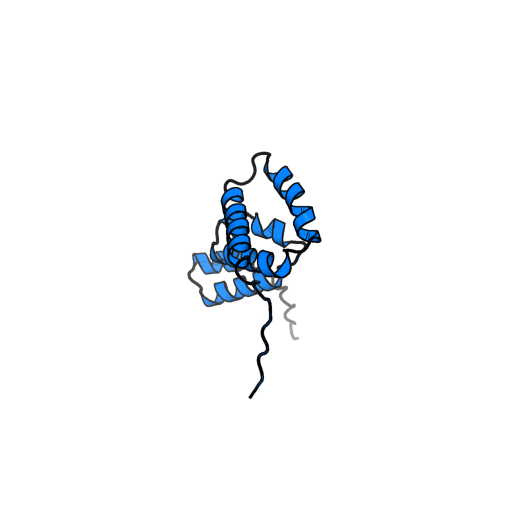19 101 VAL A N 1
ATOM 793 C CA . VAL A 1 101 ? -3.023 2.686 -9.453 1.00 70.19 101 VAL A CA 1
ATOM 794 C C . VAL A 1 101 ? -2.014 3.271 -10.445 1.00 70.19 101 VAL A C 1
ATOM 796 O O . VAL A 1 101 ? -1.139 4.052 -10.066 1.00 70.19 101 VAL A O 1
ATOM 799 N N . LEU A 1 102 ? -2.156 2.962 -11.739 1.00 71.75 102 LEU A N 1
ATOM 800 C CA . LEU A 1 102 ? -1.288 3.507 -12.787 1.00 71.75 102 LEU A CA 1
ATOM 801 C C . LEU A 1 102 ? -1.399 5.026 -12.896 1.00 71.75 102 LEU A C 1
ATOM 803 O O . LEU A 1 102 ? -0.375 5.705 -12.984 1.00 71.75 102 LEU A O 1
ATOM 807 N N . LEU A 1 103 ? -2.619 5.568 -12.857 1.00 71.12 103 LEU A N 1
ATOM 808 C CA . LEU A 1 103 ? -2.841 7.009 -12.870 1.00 71.12 103 LEU A CA 1
ATOM 809 C C . LEU A 1 103 ? -2.183 7.673 -11.657 1.00 71.12 103 LEU A C 1
ATOM 811 O O . LEU A 1 103 ? -1.495 8.679 -11.818 1.00 71.12 103 LEU A O 1
ATOM 815 N N . SER A 1 104 ? -2.326 7.090 -10.464 1.00 70.50 104 SER A N 1
ATOM 816 C CA . SER A 1 104 ? -1.677 7.584 -9.248 1.00 70.50 104 SER A CA 1
ATOM 817 C C . SER A 1 104 ? -0.158 7.604 -9.392 1.00 70.50 104 SER A C 1
ATOM 819 O O . SER A 1 104 ? 0.467 8.608 -9.062 1.00 70.50 104 SER A O 1
ATOM 821 N N . ILE A 1 105 ? 0.445 6.539 -9.927 1.00 72.81 105 ILE A N 1
ATOM 822 C CA . ILE A 1 105 ? 1.891 6.484 -10.174 1.00 72.81 105 ILE A CA 1
ATOM 823 C C . ILE A 1 105 ? 2.309 7.583 -11.158 1.00 72.81 105 ILE A C 1
ATOM 825 O O . ILE A 1 105 ? 3.251 8.324 -10.878 1.00 72.81 105 ILE A O 1
ATOM 829 N N . ILE A 1 106 ? 1.604 7.730 -12.286 1.00 72.31 106 ILE A N 1
ATOM 830 C CA . ILE A 1 106 ? 1.899 8.756 -13.298 1.00 72.31 106 ILE A CA 1
ATOM 831 C C . ILE A 1 106 ? 1.825 10.157 -12.680 1.00 72.31 106 ILE A C 1
ATOM 833 O O . ILE A 1 106 ? 2.761 10.940 -12.837 1.00 72.31 106 ILE A O 1
ATOM 837 N N . LEU A 1 107 ? 0.762 10.464 -11.933 1.00 74.44 107 LEU A N 1
ATOM 838 C CA . LEU A 1 107 ? 0.589 11.755 -11.261 1.00 74.44 107 LEU A CA 1
ATOM 839 C C . LEU A 1 107 ? 1.672 12.009 -10.200 1.00 74.44 107 LEU A C 1
ATOM 841 O O . LEU A 1 107 ? 2.217 13.110 -10.115 1.00 74.44 107 LEU A O 1
ATOM 845 N N . SER A 1 108 ? 2.043 10.996 -9.415 1.00 73.19 108 SER A N 1
ATOM 846 C CA . SER A 1 108 ? 3.122 11.110 -8.428 1.00 73.19 108 SER A CA 1
ATOM 847 C C . SER A 1 108 ? 4.498 11.321 -9.072 1.00 73.19 108 SER A C 1
ATOM 849 O O . SER A 1 108 ? 5.355 11.980 -8.479 1.00 73.19 108 SER A O 1
ATOM 851 N N . LEU A 1 109 ? 4.730 10.800 -10.281 1.00 69.69 109 LEU A N 1
ATOM 852 C CA . LEU A 1 109 ? 5.965 11.024 -11.037 1.00 69.69 109 LEU A CA 1
ATOM 853 C C . LEU A 1 109 ? 6.011 12.419 -11.677 1.00 69.69 109 LEU A C 1
ATOM 855 O O . LEU A 1 109 ? 7.057 13.067 -11.635 1.00 69.69 109 LEU A O 1
ATOM 859 N N . THR A 1 110 ? 4.895 12.919 -12.218 1.00 67.56 110 THR A N 1
ATOM 860 C CA . THR A 1 110 ? 4.834 14.264 -12.821 1.00 67.56 110 THR A CA 1
ATOM 861 C C . THR A 1 110 ? 4.919 15.372 -11.772 1.00 67.56 110 THR A C 1
ATOM 863 O O . THR A 1 110 ? 5.597 16.375 -12.000 1.00 67.56 110 THR A O 1
ATOM 866 N N . ALA A 1 111 ? 4.336 15.172 -10.586 1.00 67.44 111 ALA A N 1
ATOM 867 C CA . ALA A 1 111 ? 4.458 16.099 -9.460 1.00 67.44 111 ALA A CA 1
ATOM 868 C C . ALA A 1 111 ? 5.911 16.251 -8.965 1.00 67.44 111 ALA A C 1
ATOM 870 O O . ALA A 1 111 ? 6.310 17.331 -8.531 1.00 67.44 111 ALA A O 1
ATOM 871 N N . LYS A 1 112 ? 6.733 15.198 -9.073 1.00 59.59 112 LYS A N 1
ATOM 872 C CA . LYS A 1 112 ? 8.158 15.224 -8.692 1.00 59.59 112 LYS A CA 1
ATOM 873 C C . LYS A 1 112 ? 9.082 15.839 -9.756 1.00 59.59 112 LYS A C 1
ATOM 875 O O . LYS A 1 112 ? 10.248 16.088 -9.461 1.00 59.59 112 LYS A O 1
ATOM 880 N N . GLY A 1 113 ? 8.584 16.117 -10.966 1.00 50.97 113 GLY A N 1
ATOM 881 C CA . GLY A 1 113 ? 9.347 16.733 -12.062 1.00 50.97 113 GLY A CA 1
ATOM 882 C C . GLY A 1 113 ? 9.616 18.238 -11.905 1.00 50.97 113 GLY A C 1
ATOM 883 O O . GLY A 1 113 ? 10.410 18.800 -12.656 1.00 50.97 113 GLY A O 1
ATOM 884 N N . GLN A 1 114 ? 9.005 18.902 -10.919 1.00 46.19 114 GLN A N 1
ATOM 885 C CA . GLN A 1 114 ? 9.220 20.323 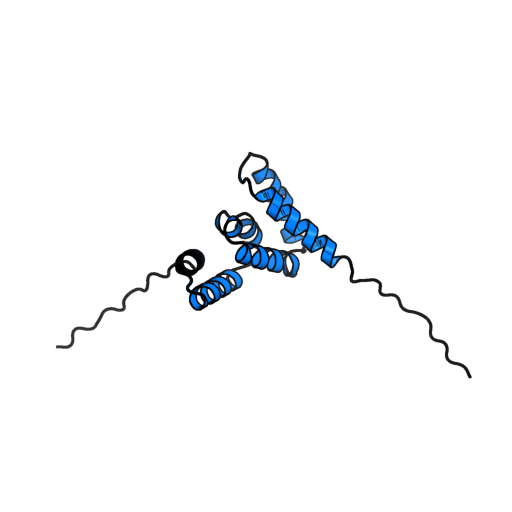-10.625 1.00 46.19 114 GLN A CA 1
ATOM 886 C C . GLN A 1 114 ? 10.234 20.486 -9.484 1.00 46.19 114 GLN A C 1
ATOM 888 O O . GLN A 1 114 ? 9.871 20.771 -8.348 1.00 46.19 114 GLN A O 1
ATOM 893 N N . GLY A 1 115 ? 11.520 20.251 -9.763 1.00 46.00 115 GLY A N 1
ATOM 894 C CA . GLY A 1 115 ? 12.545 20.334 -8.714 1.00 46.00 115 GLY A CA 1
ATOM 895 C C . GLY A 1 115 ? 14.005 20.436 -9.149 1.00 46.00 115 GLY A C 1
ATOM 896 O O . GLY A 1 115 ? 14.873 20.420 -8.282 1.00 46.00 115 GLY A O 1
ATOM 897 N N . VAL A 1 116 ? 14.320 20.555 -10.445 1.00 45.38 116 VAL A N 1
ATOM 898 C CA . VAL A 1 116 ? 15.708 20.774 -10.893 1.00 45.38 116 VAL A CA 1
ATOM 899 C C . VAL A 1 116 ? 15.758 21.799 -12.028 1.00 45.38 116 VAL A C 1
ATOM 901 O O . VAL A 1 116 ? 16.022 21.478 -13.181 1.00 45.38 116 VAL A O 1
ATOM 904 N N . ALA A 1 117 ? 15.536 23.067 -11.685 1.00 44.03 117 ALA A N 1
ATOM 905 C CA . ALA A 1 117 ? 16.110 24.188 -12.422 1.00 44.03 117 ALA A CA 1
ATOM 906 C C . ALA A 1 117 ? 17.245 24.761 -11.566 1.00 44.03 117 ALA A C 1
ATOM 908 O O . ALA A 1 117 ? 17.058 25.678 -10.774 1.00 44.03 117 ALA A O 1
ATOM 909 N N . SER A 1 118 ? 18.425 24.155 -11.689 1.00 46.44 118 SER A N 1
ATOM 910 C CA . SER A 1 118 ? 19.672 24.699 -11.162 1.00 46.44 118 SER A CA 1
ATOM 911 C C . SER A 1 118 ? 20.569 25.045 -12.342 1.00 46.44 118 SER A C 1
ATOM 913 O O . SER A 1 118 ? 20.899 24.168 -13.139 1.00 46.44 118 SER A O 1
ATOM 915 N N . LYS A 1 119 ? 20.919 26.327 -12.458 1.00 40.06 119 LYS A N 1
ATOM 916 C CA . LYS A 1 119 ? 22.162 26.886 -13.023 1.00 40.06 119 LYS A CA 1
ATOM 917 C C . LYS A 1 119 ? 22.164 28.365 -12.613 1.00 40.06 119 LYS A C 1
ATOM 919 O O . LYS A 1 119 ? 21.263 29.105 -12.976 1.00 40.06 119 LYS A O 1
ATOM 924 N N . CYS A 1 120 ? 22.956 28.758 -11.619 1.00 38.59 120 CYS A N 1
ATOM 925 C CA . CYS A 1 120 ? 24.398 29.011 -11.702 1.00 38.59 120 CYS A CA 1
ATOM 926 C C . CYS A 1 120 ? 24.728 30.166 -12.661 1.00 38.59 120 CYS A C 1
ATOM 928 O O . CYS A 1 120 ? 24.558 30.031 -13.869 1.00 38.59 120 CYS A O 1
ATOM 930 N N . GLY A 1 121 ? 25.266 31.253 -12.095 1.00 37.91 121 GLY A N 1
ATOM 931 C CA . GLY A 1 121 ? 26.082 32.229 -12.816 1.00 37.91 121 GLY A CA 1
ATOM 932 C C . GLY A 1 121 ? 25.527 33.651 -12.871 1.00 37.91 121 GLY A C 1
ATOM 933 O O . GLY A 1 121 ? 24.887 34.025 -13.840 1.00 37.91 121 GLY A O 1
ATOM 934 N N . SER A 1 122 ? 25.904 34.493 -11.909 1.00 39.97 122 SER A N 1
ATOM 935 C CA . SER A 1 122 ? 26.783 35.618 -12.248 1.00 39.97 122 SER A CA 1
ATOM 936 C C . SER A 1 122 ? 27.407 36.171 -10.975 1.00 39.97 122 SER A C 1
ATOM 938 O O . SER A 1 122 ? 26.778 36.884 -10.198 1.00 39.97 122 SER A O 1
ATOM 940 N N . ALA A 1 123 ? 28.689 35.868 -10.793 1.00 52.28 123 ALA A N 1
ATOM 941 C CA . ALA A 1 123 ? 29.561 36.751 -10.047 1.00 52.28 123 ALA A CA 1
ATOM 942 C C . ALA A 1 123 ? 29.505 38.145 -10.694 1.00 52.28 123 ALA A C 1
ATOM 944 O O . ALA A 1 123 ? 29.584 38.272 -11.918 1.00 52.28 123 ALA A O 1
ATOM 945 N N . ARG A 1 124 ? 29.391 39.186 -9.873 1.00 43.53 124 ARG A N 1
ATOM 946 C CA . ARG A 1 124 ? 29.938 40.503 -10.189 1.00 43.53 124 ARG A CA 1
ATOM 947 C C . ARG A 1 124 ? 30.405 41.142 -8.885 1.00 43.53 124 ARG A C 1
ATOM 949 O O . ARG A 1 124 ? 29.616 41.622 -8.083 1.00 43.53 124 ARG A O 1
ATOM 956 N N . ARG A 1 125 ? 31.714 41.031 -8.665 1.00 47.84 125 ARG A N 1
ATOM 957 C CA . ARG A 1 125 ? 32.510 41.935 -7.831 1.00 47.84 125 ARG A CA 1
ATOM 958 C C . ARG A 1 125 ? 32.896 43.140 -8.704 1.00 47.84 125 ARG A C 1
ATOM 960 O O . ARG A 1 125 ? 32.933 42.977 -9.924 1.00 47.84 125 ARG A O 1
ATOM 967 N N . LEU A 1 126 ? 33.281 44.234 -8.037 1.00 51.88 126 LEU A N 1
ATOM 968 C CA . LEU A 1 126 ? 33.887 45.505 -8.492 1.00 51.88 126 LEU A CA 1
ATOM 969 C C . LEU A 1 126 ? 32.858 46.647 -8.442 1.00 51.88 126 LEU A C 1
ATOM 971 O O . LEU A 1 126 ? 31.796 46.516 -9.039 1.00 51.88 126 LEU A O 1
ATOM 975 N N . SER A 1 127 ? 33.081 47.763 -7.749 1.00 50.50 127 SER A N 1
ATOM 976 C CA . SER A 1 127 ? 34.222 48.269 -6.970 1.00 50.50 127 SER A CA 1
ATOM 977 C C . SER A 1 127 ? 33.709 49.309 -5.979 1.00 50.50 127 SER A C 1
ATOM 979 O O . SER A 1 127 ? 32.645 49.897 -6.269 1.00 50.50 127 SER A O 1
#

Sequence (127 aa):
MHEGCKPHKTVSCSPKSMYRLAEKYGLAELKQLALNNIRAQLCVQNILVELFSDFTSRYLEVHQLEVDFFCKQCVRPDVMAALPRFLDNMSGGCLPQCSEVLLSIILSLTAKGQGVASKCGSARRLS

Foldseek 3Di:
DDDDDDDDPDPDDQLLRQLVVCVVVVVVVSNVVSLVVLLVPDDLVCLLVQLQDPSCLVDVVSNVSSLVVCLVPPVDPVSVVCVVVSVVVCVVPPDPCVVVSVVSNVVSNVVVVPDDPDDDDDDDDDD

Organism: NCBI:txid1314785

pLDDT: mean 75.51, std 18.08, range [37.78, 97.88]

Radius of gyration: 22.11 Å; chains: 1; bounding box: 48×81×61 Å